Protein AF-A0AAI9NHR8-F1 (afdb_monomer)

Mean predicted aligned error: 3.1 Å

Foldseek 3Di:
DQKDFDDLVVQQVVQVVDPDDDPCFHPVVQVVCVVVVKDWTKMFGDDPNDTDDIGIDIDHPDD

Solvent-accessible surface area (backbone atoms only — not comparable to full-atom values): 3854 Å² total; per-residue (Å²): 125,51,65,46,83,47,54,73,66,60,47,51,57,49,57,71,71,44,93,78,80,52,68,83,60,34,72,68,40,52,56,54,40,46,75,72,58,31,47,74,48,38,36,32,34,43,56,95,91,38,81,78,46,70,45,66,46,72,42,75,69,78,129

Radius of gyration: 12.03 Å; Cα contacts (8 Å, |Δi|>4): 87; chains: 1; bounding box: 29×24×31 Å

pLDDT: mean 94.45, std 7.24, range [60.12, 98.31]

Secondary structure (DSSP, 8-state):
--EEE--HHHHHHHHHH-SS--GGGSHHHHHHHHHTT-EEEEEEEEETTEEEEEE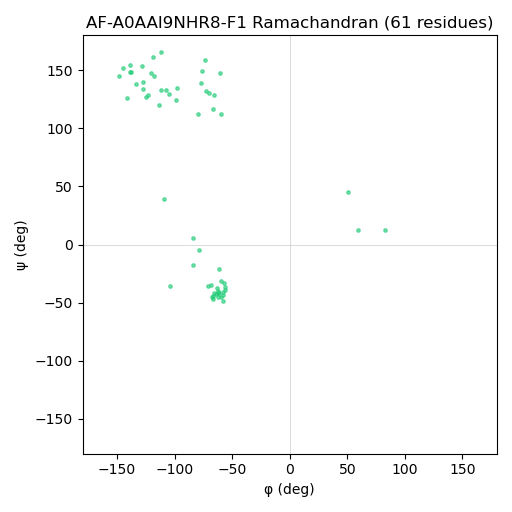EEEE----

Structure (mmCIF, N/CA/C/O backbone):
data_AF-A0AAI9NHR8-F1
#
_entry.id   AF-A0AAI9NHR8-F1
#
loop_
_atom_site.group_PDB
_atom_site.id
_atom_site.type_symbol
_atom_site.label_atom_id
_atom_site.label_alt_id
_atom_site.label_comp_id
_atom_site.label_asym_id
_atom_site.label_entity_id
_atom_site.label_seq_id
_atom_site.pdbx_PDB_ins_code
_atom_site.Cartn_x
_atom_site.Cartn_y
_atom_site.Cartn_z
_atom_site.occupancy
_atom_site.B_iso_or_equiv
_atom_site.auth_seq_id
_atom_site.auth_comp_id
_atom_site.auth_asym_id
_atom_site.auth_atom_id
_ato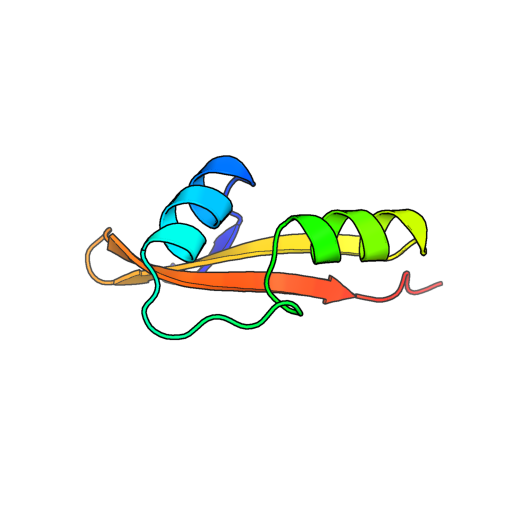m_site.pdbx_PDB_model_num
ATOM 1 N N . MET A 1 1 ? -15.662 -8.518 1.696 1.00 63.88 1 MET A N 1
ATOM 2 C CA . MET A 1 1 ? -14.309 -9.118 1.731 1.00 63.88 1 MET A CA 1
ATOM 3 C C . MET A 1 1 ? -13.433 -8.154 2.502 1.00 63.88 1 MET A C 1
ATOM 5 O O . MET A 1 1 ? -13.520 -6.976 2.212 1.00 63.88 1 MET A O 1
ATOM 9 N N . PRO A 1 2 ? -12.671 -8.582 3.515 1.00 88.81 2 PRO A N 1
ATOM 10 C CA . PRO A 1 2 ? -12.009 -7.633 4.402 1.00 88.81 2 PRO A CA 1
ATOM 11 C C . PRO A 1 2 ? -10.732 -7.033 3.799 1.00 88.81 2 PRO A C 1
ATOM 13 O O . PRO A 1 2 ? -10.155 -6.165 4.429 1.00 88.81 2 PRO A O 1
ATOM 16 N N . LEU A 1 3 ? -10.279 -7.473 2.619 1.00 96.31 3 LEU A N 1
ATOM 17 C CA . LEU A 1 3 ? -9.092 -6.956 1.937 1.00 96.31 3 LEU A CA 1
ATOM 18 C C . LEU A 1 3 ? -9.461 -6.499 0.522 1.00 96.31 3 LEU A C 1
ATOM 20 O O . LEU A 1 3 ? -10.025 -7.285 -0.238 1.00 96.31 3 LEU A O 1
ATOM 24 N N . GLU A 1 4 ? -9.123 -5.260 0.175 1.00 96.25 4 GLU A N 1
ATOM 25 C CA . GLU A 1 4 ? -9.470 -4.635 -1.109 1.00 96.25 4 GLU A CA 1
ATOM 26 C C . GLU A 1 4 ? -8.294 -3.821 -1.668 1.00 96.25 4 GLU A C 1
ATOM 28 O O . GLU A 1 4 ? -7.447 -3.340 -0.910 1.00 96.25 4 GLU A O 1
ATOM 33 N N . ILE A 1 5 ? -8.245 -3.645 -2.994 1.00 97.69 5 ILE A N 1
ATOM 34 C CA . ILE A 1 5 ? -7.353 -2.663 -3.627 1.00 97.69 5 ILE A CA 1
ATOM 35 C C . ILE A 1 5 ? -7.921 -1.270 -3.353 1.00 97.69 5 ILE A C 1
ATOM 37 O O . ILE A 1 5 ? -9.110 -1.022 -3.547 1.00 97.69 5 ILE A O 1
ATOM 41 N N . ILE A 1 6 ? -7.067 -0.356 -2.908 1.00 97.81 6 ILE A N 1
ATOM 42 C CA . ILE A 1 6 ? -7.424 1.027 -2.588 1.00 97.81 6 ILE A CA 1
ATOM 43 C C . ILE A 1 6 ? -6.648 1.998 -3.475 1.00 97.81 6 ILE A C 1
ATOM 45 O O . ILE A 1 6 ? -5.611 1.669 -4.048 1.00 97.81 6 ILE A O 1
ATOM 49 N N . THR A 1 7 ? -7.128 3.235 -3.574 1.00 98.12 7 THR A N 1
ATOM 50 C CA . THR A 1 7 ? -6.425 4.265 -4.343 1.00 98.12 7 THR A CA 1
ATOM 51 C C . THR A 1 7 ? -5.170 4.760 -3.618 1.00 98.12 7 THR A C 1
ATOM 53 O O . THR A 1 7 ? -5.047 4.675 -2.388 1.00 98.12 7 THR A O 1
ATOM 56 N N . LYS A 1 8 ? -4.242 5.349 -4.385 1.00 97.81 8 LYS A N 1
ATOM 57 C CA . LYS A 1 8 ? -3.029 6.000 -3.861 1.00 97.81 8 LYS A CA 1
ATOM 58 C C . LYS A 1 8 ? -3.379 7.094 -2.845 1.00 97.81 8 LYS A C 1
ATOM 60 O O . LYS A 1 8 ? -2.686 7.253 -1.840 1.00 97.81 8 LYS A O 1
ATOM 65 N N . GLU A 1 9 ? -4.465 7.824 -3.078 1.00 98.06 9 GLU A N 1
ATOM 66 C CA . GLU A 1 9 ? -4.959 8.906 -2.225 1.00 98.06 9 GLU A CA 1
ATOM 67 C C . GLU A 1 9 ? -5.445 8.378 -0.872 1.00 98.06 9 GLU A C 1
ATOM 69 O O . GLU A 1 9 ? -5.043 8.912 0.165 1.00 98.06 9 GLU A O 1
ATOM 74 N N . VAL A 1 10 ? -6.245 7.305 -0.866 1.00 97.69 10 VAL A N 1
ATOM 75 C CA . VAL A 1 10 ? -6.733 6.666 0.370 1.00 97.69 10 VAL A CA 1
ATOM 76 C C . VAL A 1 10 ? -5.558 6.131 1.188 1.00 97.69 10 VAL A C 1
ATOM 78 O O . VAL A 1 10 ? -5.463 6.399 2.389 1.00 97.69 10 VAL A O 1
ATOM 81 N N . PHE A 1 11 ? -4.611 5.454 0.534 1.00 98.19 11 PHE A N 1
ATOM 82 C CA . PHE A 1 11 ? -3.382 4.985 1.172 1.00 98.19 11 PHE A CA 1
ATOM 83 C C . PHE A 1 11 ? -2.578 6.135 1.794 1.00 98.19 11 PHE A C 1
ATOM 85 O O . PHE A 1 11 ? -2.198 6.065 2.962 1.00 98.19 11 PHE A O 1
ATOM 92 N N . LYS A 1 12 ? -2.356 7.226 1.048 1.00 97.69 12 LYS A N 1
ATOM 93 C CA . LYS A 1 12 ? -1.604 8.400 1.521 1.00 97.69 12 LYS A CA 1
ATOM 94 C C . LYS A 1 12 ? -2.253 9.032 2.752 1.00 97.69 12 LYS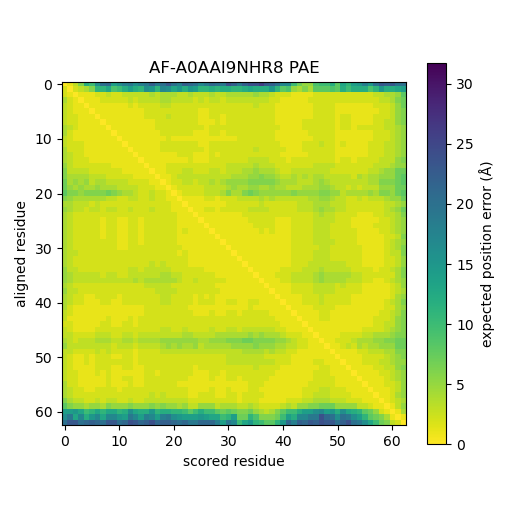 A C 1
ATOM 96 O O . LYS A 1 12 ? -1.553 9.346 3.716 1.00 97.69 12 LYS A O 1
ATOM 101 N N . GLN A 1 13 ? -3.575 9.199 2.742 1.00 97.38 13 GLN A N 1
ATOM 102 C CA . GLN A 1 13 ? -4.318 9.751 3.878 1.00 97.38 13 GLN A CA 1
ATOM 103 C C . GLN A 1 13 ? -4.226 8.848 5.114 1.00 97.38 13 GLN A C 1
ATOM 105 O O . GLN A 1 13 ? -4.026 9.343 6.225 1.00 97.38 13 GLN A O 1
ATOM 110 N N . HIS A 1 14 ? -4.340 7.529 4.935 1.00 97.19 14 HIS A N 1
ATOM 111 C CA . HIS A 1 14 ? -4.217 6.573 6.033 1.00 97.19 14 HIS A CA 1
ATOM 112 C C . HIS A 1 14 ? -2.785 6.531 6.596 1.00 97.19 14 HIS A C 1
ATOM 114 O O . HIS A 1 14 ? -2.592 6.653 7.806 1.00 97.19 14 HIS A O 1
ATOM 120 N N . TYR A 1 15 ? -1.768 6.486 5.729 1.00 96.56 15 TYR A N 1
ATOM 121 C CA . TYR A 1 15 ? -0.346 6.520 6.098 1.00 96.56 15 TYR A CA 1
ATOM 122 C C . TYR A 1 15 ? 0.026 7.756 6.932 1.00 96.56 15 TYR A C 1
ATOM 124 O O . TYR A 1 15 ? 0.805 7.665 7.884 1.00 96.56 15 TYR A O 1
ATOM 132 N N . GLN A 1 16 ? -0.535 8.927 6.614 1.00 95.25 16 GLN A N 1
ATOM 133 C CA . GLN A 1 16 ? -0.294 10.152 7.385 1.00 95.25 16 GLN A CA 1
ATOM 134 C C . GLN A 1 16 ? -0.805 10.047 8.828 1.00 95.25 16 GLN A C 1
ATOM 136 O O . GLN A 1 16 ? -0.126 10.524 9.738 1.00 95.25 16 GLN A O 1
ATOM 141 N N . LYS A 1 17 ? -1.950 9.385 9.031 1.00 95.25 17 LYS A N 1
ATOM 142 C CA . LYS A 1 17 ? -2.606 9.198 10.337 1.00 95.25 17 LYS A CA 1
ATOM 143 C C . LYS A 1 17 ? -2.051 8.012 11.135 1.00 95.25 17 LYS A C 1
ATOM 145 O O . LYS A 1 17 ? -2.270 7.930 12.342 1.00 95.25 17 LYS A O 1
ATOM 150 N N . ALA A 1 18 ? -1.341 7.091 10.484 1.00 93.38 18 ALA A N 1
ATOM 151 C CA . ALA A 1 18 ? -0.825 5.885 11.116 1.00 93.38 18 ALA A CA 1
ATOM 152 C C . ALA A 1 18 ? 0.242 6.197 12.181 1.00 93.38 18 ALA A C 1
ATOM 154 O O . ALA A 1 18 ? 1.238 6.874 11.914 1.00 93.38 18 ALA A O 1
ATOM 155 N N . LYS A 1 19 ? 0.066 5.635 13.386 1.00 93.19 19 LYS A N 1
ATOM 156 C CA . LYS A 1 19 ? 1.059 5.718 14.476 1.00 93.19 19 LYS A CA 1
ATOM 157 C C . LYS A 1 19 ? 2.335 4.933 14.166 1.00 93.19 19 LYS A C 1
ATOM 159 O O . LYS A 1 19 ? 3.419 5.332 14.575 1.00 93.19 19 LYS A O 1
ATOM 164 N N . ARG A 1 20 ? 2.203 3.804 13.463 1.00 92.62 20 ARG A N 1
ATOM 165 C CA . ARG A 1 20 ? 3.322 2.978 12.997 1.00 92.62 20 ARG A CA 1
ATOM 166 C C . ARG A 1 20 ? 3.361 3.030 11.481 1.00 92.62 20 ARG A C 1
ATOM 168 O O . ARG A 1 20 ? 2.397 2.640 10.832 1.00 92.62 20 ARG A O 1
ATOM 175 N N . LYS A 1 21 ? 4.474 3.508 10.936 1.00 92.12 21 LYS A N 1
ATOM 176 C CA . LYS A 1 21 ? 4.698 3.598 9.496 1.00 92.12 21 LYS A CA 1
ATOM 177 C C . LYS A 1 21 ? 6.174 3.414 9.177 1.00 92.12 21 LYS A C 1
ATOM 179 O O . LYS A 1 21 ? 7.031 3.817 9.958 1.00 92.12 21 LYS A O 1
ATOM 184 N N . SER A 1 22 ? 6.447 2.775 8.047 1.00 94.00 22 SER A N 1
ATOM 185 C CA . SER A 1 22 ? 7.792 2.545 7.520 1.00 94.00 22 SER A CA 1
ATOM 186 C C . SER A 1 22 ? 7.917 3.242 6.176 1.00 94.00 22 SER A C 1
ATOM 188 O O . SER A 1 22 ? 6.965 3.240 5.399 1.00 94.00 22 SER A O 1
ATOM 190 N N . PHE A 1 23 ? 9.103 3.766 5.870 1.00 93.75 23 PHE A N 1
ATOM 191 C CA . PHE A 1 23 ? 9.402 4.297 4.542 1.00 93.75 23 PHE A CA 1
ATOM 192 C C . PHE A 1 23 ? 9.192 3.252 3.433 1.00 93.75 23 PHE A C 1
ATOM 194 O O . PHE A 1 23 ? 8.727 3.590 2.354 1.00 93.75 23 PHE A O 1
ATOM 201 N N . ILE A 1 24 ? 9.437 1.963 3.711 1.00 95.62 24 ILE A N 1
ATOM 202 C CA . ILE A 1 24 ? 9.176 0.872 2.751 1.00 95.62 24 ILE A CA 1
ATOM 203 C C . ILE A 1 24 ? 7.684 0.780 2.382 1.00 95.62 24 ILE A C 1
ATOM 205 O O . ILE A 1 24 ? 7.327 0.241 1.345 1.00 95.62 24 ILE A O 1
ATOM 209 N N . GLN A 1 25 ? 6.809 1.327 3.222 1.00 97.12 25 GLN A N 1
ATOM 210 C CA . GLN A 1 25 ? 5.363 1.375 3.046 1.00 97.12 25 GLN A CA 1
ATOM 211 C C . GLN A 1 25 ? 4.908 2.815 2.753 1.00 97.12 25 GLN A C 1
ATOM 213 O O . GLN A 1 25 ? 3.898 3.257 3.287 1.00 97.12 25 GLN A O 1
ATOM 218 N N . SER A 1 26 ? 5.666 3.575 1.953 1.00 97.25 26 SER A N 1
ATOM 219 C CA . SER A 1 26 ? 5.319 4.945 1.560 1.00 97.25 26 SER A CA 1
ATOM 220 C C . SER A 1 26 ? 4.980 5.072 0.072 1.00 97.25 26 SER A C 1
ATOM 222 O O . SER A 1 26 ? 5.268 4.199 -0.750 1.00 97.25 26 SER A O 1
ATOM 224 N N . VAL A 1 27 ? 4.378 6.207 -0.286 1.00 97.62 27 VAL A N 1
ATOM 225 C CA . VAL A 1 27 ? 4.117 6.566 -1.685 1.00 97.62 27 VAL A CA 1
ATOM 226 C C . VAL A 1 27 ? 5.425 6.716 -2.466 1.00 97.62 27 VAL A C 1
ATOM 228 O O . VAL A 1 27 ? 5.532 6.227 -3.587 1.00 97.62 27 VAL A O 1
ATOM 231 N N . GLU A 1 28 ? 6.438 7.334 -1.872 1.00 97.75 28 GLU A N 1
ATOM 232 C CA . GLU A 1 28 ? 7.747 7.530 -2.493 1.00 97.75 28 GLU A CA 1
ATOM 233 C C . GLU A 1 28 ? 8.408 6.183 -2.811 1.00 97.75 28 GLU A C 1
ATOM 235 O O . GLU A 1 28 ? 8.939 5.999 -3.907 1.00 97.75 28 GLU A O 1
ATOM 240 N N . MET A 1 29 ? 8.314 5.204 -1.902 1.00 97.81 29 MET A N 1
ATOM 241 C CA . MET A 1 29 ? 8.788 3.845 -2.174 1.00 97.81 29 MET A CA 1
ATOM 242 C C . MET A 1 29 ? 8.023 3.187 -3.327 1.00 97.81 29 MET A C 1
ATOM 244 O O . MET A 1 29 ? 8.637 2.542 -4.177 1.00 97.81 29 MET A O 1
ATOM 248 N N . SER A 1 30 ? 6.705 3.386 -3.407 1.00 97.81 30 SER A N 1
ATOM 249 C CA . SER A 1 30 ? 5.893 2.874 -4.519 1.00 97.81 30 SER A CA 1
ATOM 250 C C . SER A 1 30 ? 6.388 3.395 -5.877 1.00 97.81 30 SER A C 1
ATOM 252 O O . SER A 1 30 ? 6.511 2.629 -6.833 1.00 97.81 30 SER A O 1
ATOM 254 N N . ASP A 1 31 ? 6.762 4.677 -5.947 1.00 97.50 31 ASP A N 1
ATOM 255 C CA . ASP A 1 31 ? 7.256 5.307 -7.170 1.00 97.50 31 ASP A CA 1
ATOM 256 C C . ASP A 1 31 ? 8.671 4.790 -7.521 1.00 97.50 31 ASP A C 1
ATOM 258 O O . ASP A 1 31 ? 8.982 4.563 -8.694 1.00 97.50 31 ASP A O 1
ATOM 262 N N . LEU A 1 32 ? 9.517 4.517 -6.517 1.00 97.81 32 LEU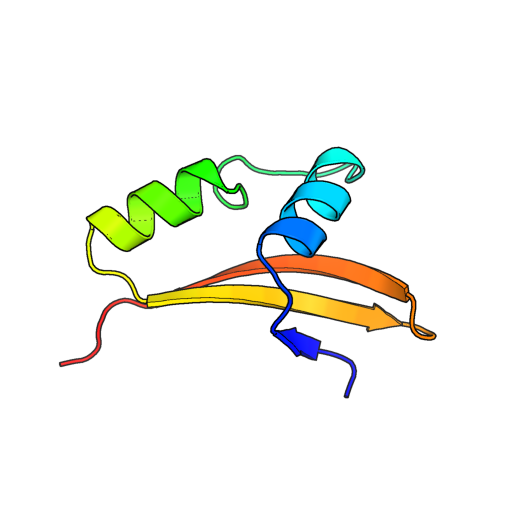 A N 1
ATOM 263 C CA . LEU A 1 32 ? 10.827 3.874 -6.702 1.00 97.81 32 LEU A CA 1
ATOM 264 C C . LEU A 1 32 ? 10.713 2.427 -7.205 1.00 97.81 32 LEU A C 1
ATOM 266 O O . LEU A 1 32 ? 11.490 2.018 -8.067 1.00 97.81 32 LEU A O 1
ATOM 270 N N . LEU A 1 33 ? 9.767 1.646 -6.682 1.00 96.94 33 LEU A N 1
ATOM 271 C CA . LEU A 1 33 ? 9.527 0.263 -7.108 1.00 96.94 33 LEU A CA 1
ATOM 272 C C . LEU A 1 33 ? 9.004 0.206 -8.546 1.00 96.94 33 LEU A C 1
ATOM 274 O O . LEU A 1 33 ? 9.537 -0.553 -9.357 1.00 96.94 33 LEU A O 1
ATOM 278 N N . LYS A 1 34 ? 8.050 1.078 -8.899 1.00 96.12 34 LYS A N 1
ATOM 279 C CA . LYS A 1 34 ? 7.560 1.213 -10.281 1.00 96.12 34 LYS A CA 1
ATOM 280 C C . LYS A 1 34 ? 8.689 1.559 -11.254 1.00 96.12 34 LYS A C 1
ATOM 282 O O . LYS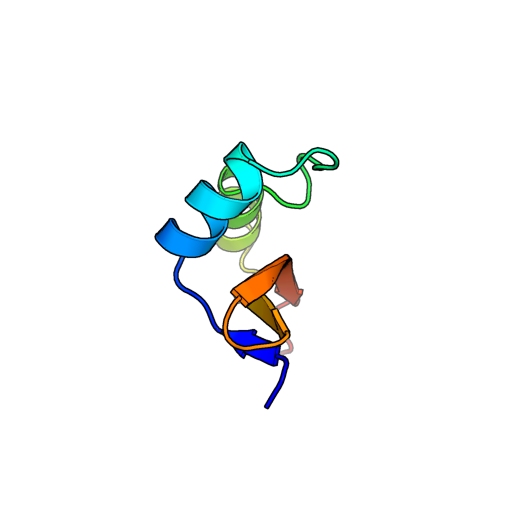 A 1 34 ? 8.800 0.927 -12.300 1.00 96.12 34 LYS A O 1
ATOM 287 N N . LYS A 1 35 ? 9.583 2.490 -10.890 1.00 96.81 35 LYS A N 1
ATOM 288 C CA . LYS A 1 35 ? 10.781 2.823 -11.692 1.00 96.81 35 LYS A CA 1
ATOM 289 C C . LYS A 1 35 ? 11.722 1.634 -11.898 1.00 96.81 35 LYS A C 1
ATOM 291 O O . LYS A 1 35 ? 12.374 1.554 -12.931 1.00 96.81 35 LYS A O 1
ATOM 296 N N . ARG A 1 36 ? 11.783 0.709 -10.937 1.00 95.50 36 ARG A N 1
ATOM 297 C CA . ARG A 1 36 ? 12.560 -0.539 -11.030 1.00 95.50 36 ARG A CA 1
ATOM 298 C C . ARG A 1 36 ? 11.818 -1.668 -11.754 1.00 95.50 36 ARG A C 1
ATOM 300 O O . ARG A 1 36 ? 12.320 -2.784 -11.797 1.00 95.50 36 ARG A O 1
ATOM 307 N N . GLY A 1 37 ? 10.638 -1.394 -12.310 1.00 95.56 37 GLY A N 1
ATOM 308 C CA . GLY A 1 37 ? 9.864 -2.352 -13.093 1.00 95.56 37 GLY A CA 1
ATOM 309 C C . GLY A 1 37 ? 9.012 -3.318 -12.271 1.00 95.56 37 GLY A C 1
ATOM 310 O O . GLY A 1 37 ? 8.515 -4.283 -12.841 1.00 95.56 37 GLY A O 1
ATOM 311 N N . TYR A 1 38 ? 8.825 -3.075 -10.972 1.00 96.75 38 TYR A N 1
ATOM 312 C CA . TYR A 1 38 ? 7.944 -3.887 -10.131 1.00 96.75 38 TYR A CA 1
ATOM 313 C C . TYR A 1 38 ? 6.474 -3.562 -10.397 1.00 96.75 38 TYR A C 1
ATOM 315 O O . TYR A 1 38 ? 6.118 -2.413 -10.679 1.00 96.75 38 TYR A O 1
ATOM 323 N N . ASN A 1 39 ? 5.617 -4.568 -10.234 1.00 96.12 39 ASN A N 1
ATOM 324 C CA . ASN A 1 39 ? 4.180 -4.354 -10.115 1.00 96.12 39 ASN A CA 1
ATOM 325 C C . ASN A 1 39 ? 3.884 -3.855 -8.706 1.00 96.12 39 ASN A C 1
ATOM 327 O O . ASN A 1 39 ? 4.485 -4.324 -7.739 1.00 96.12 39 ASN A O 1
ATOM 331 N N . VAL A 1 40 ? 2.987 -2.881 -8.598 1.00 97.00 40 VAL A N 1
ATOM 332 C CA . VAL A 1 40 ? 2.727 -2.172 -7.350 1.00 97.00 40 VAL A CA 1
ATOM 333 C C . VAL A 1 40 ? 1.240 -1.894 -7.222 1.00 97.00 40 VAL A C 1
ATOM 335 O O . VAL A 1 40 ? 0.671 -1.228 -8.085 1.00 97.00 40 VAL A O 1
ATOM 338 N N . GLU A 1 41 ? 0.672 -2.322 -6.102 1.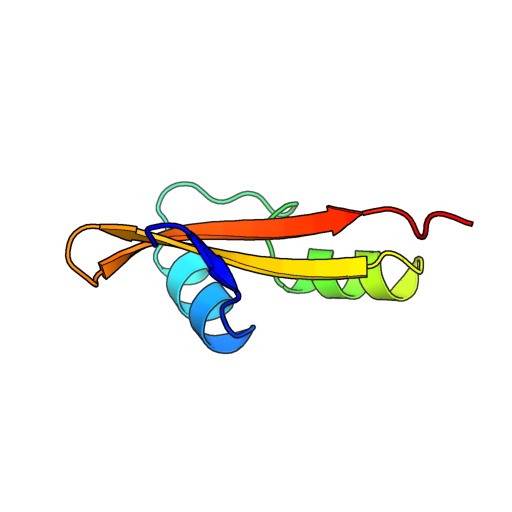00 97.69 41 GLU A N 1
ATOM 339 C CA . GLU A 1 41 ? -0.712 -2.090 -5.705 1.00 97.69 41 GLU A CA 1
ATOM 340 C C . GLU A 1 41 ? -0.771 -1.518 -4.288 1.00 97.69 41 GLU A C 1
ATOM 342 O O . GLU A 1 41 ? 0.105 -1.764 -3.453 1.00 97.69 41 GLU A O 1
ATOM 347 N N . PHE A 1 42 ? -1.830 -0.768 -3.995 1.00 98.31 42 PHE A N 1
ATOM 348 C CA . PHE A 1 42 ? -2.154 -0.380 -2.626 1.00 98.31 42 PHE A CA 1
ATOM 349 C C . PHE A 1 42 ? -3.337 -1.208 -2.156 1.00 98.31 42 PHE A C 1
ATOM 351 O O . PHE A 1 42 ? -4.360 -1.276 -2.831 1.00 98.31 42 PHE A O 1
ATOM 358 N N . ILE A 1 43 ? -3.206 -1.821 -0.987 1.00 98.00 43 ILE A N 1
ATOM 359 C CA . ILE A 1 43 ? -4.246 -2.665 -0.405 1.00 98.00 43 ILE A CA 1
ATOM 360 C C . ILE A 1 43 ? -4.686 -2.119 0.947 1.00 98.00 43 ILE A C 1
ATOM 362 O O . ILE A 1 43 ? -3.896 -1.525 1.688 1.00 98.00 43 ILE A O 1
ATOM 366 N N . GLY A 1 44 ? -5.958 -2.323 1.262 1.00 97.69 44 GLY A N 1
ATOM 367 C CA . GLY A 1 44 ? -6.583 -1.922 2.510 1.00 97.69 44 GLY A CA 1
ATOM 368 C C . GLY A 1 44 ? -7.307 -3.087 3.165 1.00 97.69 44 GLY A C 1
ATOM 369 O O . GLY A 1 44 ? -8.044 -3.805 2.495 1.00 97.69 44 GLY A O 1
ATOM 370 N N . PHE A 1 45 ? -7.102 -3.258 4.470 1.00 97.38 45 PHE A N 1
ATOM 371 C CA . PHE A 1 45 ? -7.890 -4.161 5.298 1.00 97.38 45 PHE A CA 1
ATOM 372 C C . PHE A 1 45 ? -8.971 -3.381 6.051 1.00 97.38 45 PHE A C 1
ATOM 374 O O . PHE A 1 45 ? -8.660 -2.438 6.790 1.00 97.38 45 PHE A O 1
ATOM 381 N N . PHE A 1 46 ? -10.224 -3.791 5.884 1.00 96.56 46 PHE A N 1
ATOM 382 C CA . PHE A 1 46 ? -11.402 -3.126 6.418 1.00 96.56 46 PHE A CA 1
ATOM 383 C C . PHE A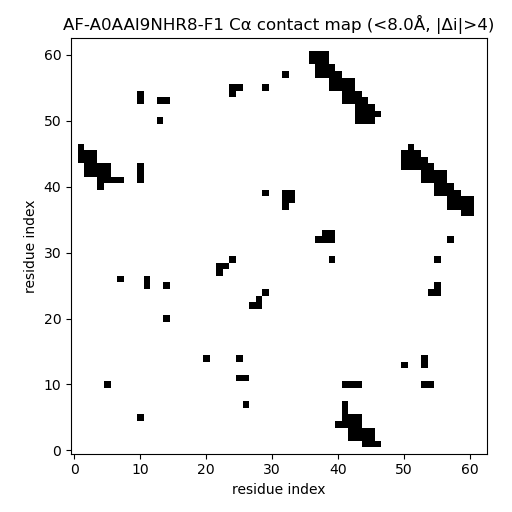 1 46 ? -12.079 -3.967 7.499 1.00 96.56 46 PHE A C 1
ATOM 385 O O . PHE A 1 46 ? -12.385 -5.143 7.303 1.00 96.56 46 PHE A O 1
ATOM 392 N N . THR A 1 47 ? -12.400 -3.312 8.612 1.00 95.75 47 THR A N 1
ATOM 393 C CA . THR A 1 47 ? -13.254 -3.847 9.678 1.00 95.75 47 THR A CA 1
ATOM 394 C C . THR A 1 47 ? -14.412 -2.882 9.868 1.00 95.75 47 THR A C 1
ATOM 396 O O . THR A 1 47 ? -14.177 -1.686 10.030 1.00 95.75 47 THR A O 1
ATOM 399 N N . ASN A 1 48 ? -15.655 -3.374 9.846 1.00 93.25 48 ASN A N 1
ATOM 400 C CA . ASN A 1 48 ? -16.863 -2.544 9.986 1.00 93.25 48 ASN A CA 1
ATOM 401 C C . ASN A 1 48 ? -16.868 -1.332 9.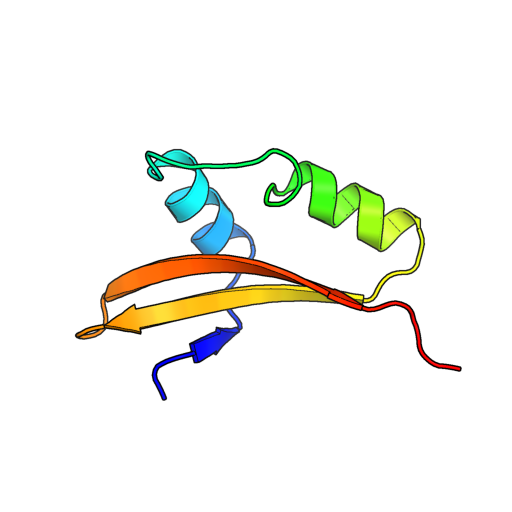029 1.00 93.25 48 ASN A C 1
ATOM 403 O O . ASN A 1 48 ? -17.124 -0.203 9.443 1.00 93.25 48 ASN A O 1
ATOM 407 N N . ASN A 1 49 ? -16.508 -1.559 7.761 1.00 90.94 49 ASN A N 1
ATOM 408 C CA . ASN A 1 49 ? -16.374 -0.536 6.712 1.00 90.94 49 ASN A CA 1
ATOM 409 C C . ASN A 1 49 ? -15.351 0.582 7.005 1.00 90.94 49 ASN A C 1
ATOM 411 O O . ASN A 1 49 ? -15.298 1.576 6.282 1.00 90.94 49 ASN A O 1
ATOM 415 N N . GLN A 1 50 ? -14.499 0.424 8.018 1.00 93.94 50 GLN A N 1
ATOM 416 C CA . GLN A 1 50 ? -13.391 1.331 8.298 1.00 93.94 50 GLN A CA 1
ATOM 417 C C . GLN A 1 50 ? -12.058 0.689 7.937 1.00 93.94 50 GLN A C 1
ATOM 419 O O . GLN A 1 50 ? -11.770 -0.439 8.338 1.00 93.94 50 GLN A O 1
ATOM 424 N N . LEU A 1 51 ? -11.223 1.445 7.225 1.00 96.00 51 LEU A N 1
ATOM 425 C CA . LEU A 1 51 ? -9.851 1.064 6.910 1.00 96.00 51 LEU A CA 1
ATOM 426 C C . LEU A 1 51 ? -9.016 1.018 8.198 1.00 96.00 51 LEU A C 1
ATOM 428 O O . LEU A 1 51 ? -8.839 2.046 8.848 1.00 96.00 51 LEU A O 1
ATOM 432 N N . GLN A 1 52 ? -8.517 -0.166 8.553 1.00 95.69 52 GLN A N 1
ATOM 433 C CA . GLN A 1 52 ? -7.706 -0.390 9.758 1.00 95.69 52 GLN A CA 1
ATOM 434 C C . GLN A 1 52 ? -6.218 -0.548 9.435 1.00 95.69 52 GLN A C 1
ATOM 436 O O . GLN A 1 52 ? -5.352 -0.129 10.201 1.00 95.69 52 GLN A O 1
ATOM 441 N N . VAL A 1 53 ? -5.910 -1.177 8.298 1.00 96.06 53 VAL A N 1
ATOM 442 C CA . VAL A 1 53 ? -4.539 -1.401 7.831 1.00 96.06 53 VAL A CA 1
ATOM 443 C C . VAL A 1 53 ? -4.469 -1.028 6.365 1.00 96.06 53 VAL A C 1
ATOM 445 O O . VAL A 1 53 ? -5.350 -1.381 5.593 1.00 96.06 53 VAL A O 1
ATOM 448 N N . SER A 1 54 ? -3.400 -0.348 5.970 1.00 97.19 54 SER A N 1
ATOM 449 C CA . SER A 1 54 ? -3.091 -0.092 4.568 1.00 97.19 54 SER A CA 1
ATOM 450 C C . SER A 1 54 ? -1.667 -0.542 4.282 1.00 97.19 54 SER A C 1
ATOM 452 O O . SER A 1 54 ? -0.782 -0.283 5.101 1.00 97.19 54 SER A O 1
ATOM 454 N N . ALA A 1 55 ? -1.430 -1.152 3.128 1.00 97.62 55 ALA A N 1
ATOM 455 C CA . ALA A 1 55 ? -0.101 -1.591 2.729 1.00 97.62 55 ALA A CA 1
ATOM 456 C C . ALA A 1 55 ? 0.177 -1.318 1.247 1.00 97.62 55 ALA A C 1
ATOM 458 O O . ALA A 1 55 ? -0.713 -1.355 0.400 1.00 97.62 55 ALA A O 1
ATOM 459 N N . LEU A 1 56 ? 1.446 -1.053 0.964 1.00 98.12 56 LEU A N 1
ATOM 460 C CA . LEU A 1 56 ? 2.064 -1.147 -0.341 1.00 98.12 56 LEU A CA 1
ATOM 461 C C . LEU A 1 56 ? 2.390 -2.620 -0.604 1.00 98.12 56 LEU A C 1
ATOM 463 O O . LEU A 1 56 ? 3.260 -3.196 0.057 1.00 98.12 56 LEU A O 1
ATOM 467 N N . LEU A 1 57 ? 1.689 -3.211 -1.566 1.00 97.31 57 LEU A N 1
ATOM 468 C CA . LEU A 1 57 ? 1.949 -4.544 -2.090 1.00 97.31 57 LEU A CA 1
ATOM 469 C C . LEU A 1 57 ? 2.764 -4.408 -3.374 1.00 97.31 57 LEU A C 1
ATOM 471 O O . LEU A 1 57 ? 2.451 -3.588 -4.236 1.00 97.31 57 LEU A O 1
ATOM 475 N N . PHE A 1 58 ? 3.809 -5.213 -3.519 1.00 96.25 58 PHE A N 1
ATOM 476 C CA . PHE A 1 58 ? 4.595 -5.232 -4.742 1.00 96.25 58 PHE A CA 1
ATOM 477 C C . PHE A 1 58 ? 5.095 -6.633 -5.061 1.00 96.25 58 PHE A C 1
ATOM 479 O O . PHE A 1 58 ? 5.317 -7.450 -4.168 1.00 96.25 58 PHE A O 1
ATOM 486 N N . SER A 1 59 ? 5.297 -6.891 -6.346 1.00 95.81 59 SER A N 1
ATOM 487 C CA . SER A 1 59 ? 5.901 -8.121 -6.845 1.00 95.81 59 SER A CA 1
ATOM 488 C C . SER A 1 59 ? 6.889 -7.804 -7.958 1.00 95.81 59 SER A C 1
ATOM 490 O O . SER A 1 59 ? 6.740 -6.824 -8.697 1.00 95.81 59 SER A O 1
ATOM 492 N N . ALA A 1 60 ? 7.934 -8.625 -8.065 1.00 93.19 60 ALA A N 1
ATOM 493 C CA . ALA A 1 60 ? 8.753 -8.618 -9.265 1.00 93.19 60 ALA A CA 1
ATOM 494 C C . ALA A 1 60 ? 7.861 -8.979 -10.460 1.00 93.19 60 ALA A C 1
ATOM 496 O O . ALA A 1 60 ? 6.923 -9.769 -10.320 1.00 93.19 60 ALA A O 1
ATOM 497 N N . LYS A 1 61 ? 8.152 -8.421 -11.638 1.00 81.69 61 LYS A N 1
ATOM 498 C CA . LYS A 1 61 ? 7.559 -8.949 -12.865 1.00 81.69 61 LYS A CA 1
ATOM 499 C C . LYS A 1 61 ? 7.986 -10.405 -12.990 1.00 81.69 61 LYS A C 1
ATOM 501 O O . LYS A 1 61 ? 9.171 -10.686 -13.150 1.00 81.69 61 LYS A O 1
ATOM 506 N N . MET A 1 62 ? 7.027 -11.310 -12.853 1.00 69.56 62 MET A N 1
ATOM 507 C CA . MET A 1 62 ? 7.237 -12.692 -13.246 1.00 69.56 62 MET A CA 1
ATOM 508 C C . MET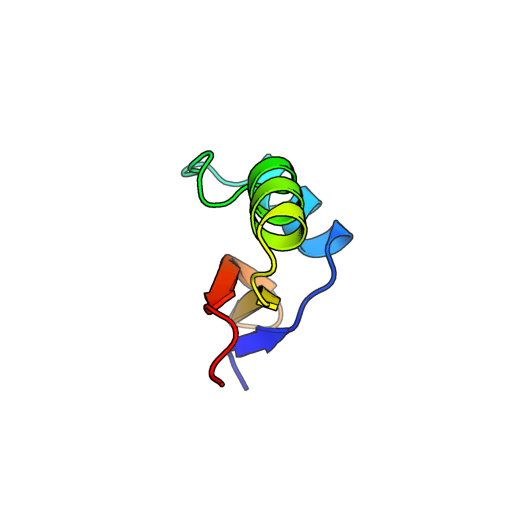 A 1 62 ? 7.300 -12.725 -14.773 1.00 69.56 62 MET A C 1
ATOM 510 O O . MET A 1 62 ? 6.479 -12.076 -15.426 1.00 69.56 62 MET A O 1
ATOM 514 N N . ALA A 1 63 ? 8.341 -13.375 -15.293 1.00 60.12 63 ALA A N 1
ATOM 515 C CA . ALA A 1 63 ? 8.525 -13.617 -16.719 1.00 60.12 63 ALA A CA 1
ATOM 516 C C . ALA A 1 63 ? 7.474 -14.601 -17.245 1.00 60.12 63 ALA A C 1
ATOM 518 O O . ALA A 1 63 ? 7.075 -15.494 -16.461 1.00 60.12 63 ALA A O 1
#

Nearest PDB structures (foldseek):
  1lrz-assembly1_A  TM=8.474E-01  e=5.960E-02  Staphylococcus aureus
  6snr-assembly1_A  TM=7.873E-01  e=3.737E-02  Staphylococcus aureus
  2cv9-assembly1_A  TM=5.181E-01  e=5.204E+00  Thermus thermophilus HB8

Sequence (63 aa):
MPLEIITKEVFKQHYQKAKRKSFIQSVEMSDLLKKRGYNVEFIGFFTNNQLQVSALLFSAKMA